Protein AF-A0A8C7YEJ6-F1 (afdb_monomer)

pLDDT: mean 84.33, std 18.91, range [39.47, 98.62]

Mean predicted aligned error: 14.93 Å

InterPro domains:
  IPR034743 RH1 domain [PF09744] (23-84)
  IPR034743 RH1 domain [PS51776] (6-94)
  IPR039911 JNK-interacting protein 3/4 [PTHR13886] (1-141)

Radius of gyration: 56.6 Å; Cα contacts (8 Å, |Δi|>4): 16; chains: 1; bounding box: 123×34×150 Å

Structure (mmCIF, N/CA/C/O backbone):
data_AF-A0A8C7YEJ6-F1
#
_entry.id   AF-A0A8C7YEJ6-F1
#
loop_
_atom_site.group_PDB
_atom_site.id
_atom_site.type_symbol
_atom_site.label_atom_id
_atom_site.label_alt_id
_atom_site.label_comp_id
_atom_site.label_asym_id
_atom_site.label_entity_id
_atom_site.label_seq_id
_atom_site.pdbx_PDB_ins_code
_atom_site.Cartn_x
_atom_site.Cartn_y
_atom_site.Cartn_z
_atom_site.occupancy
_atom_site.B_iso_or_equiv
_atom_site.auth_seq_id
_atom_site.auth_comp_id
_atom_site.auth_asym_id
_atom_site.auth_atom_id
_atom_site.pdbx_PDB_model_num
ATOM 1 N N . MET A 1 1 ? 12.365 26.413 -0.469 1.00 49.38 1 MET A N 1
ATOM 2 C CA . MET A 1 1 ? 11.194 26.316 0.425 1.00 49.38 1 MET A CA 1
ATOM 3 C C . MET A 1 1 ? 10.790 24.861 0.455 1.00 49.38 1 MET A C 1
ATOM 5 O O . MET A 1 1 ? 11.133 24.182 -0.501 1.00 49.38 1 MET A O 1
ATOM 9 N N . GLU A 1 2 ? 10.063 24.469 1.500 1.00 44.97 2 GLU A N 1
ATOM 10 C CA . GLU A 1 2 ? 9.320 23.20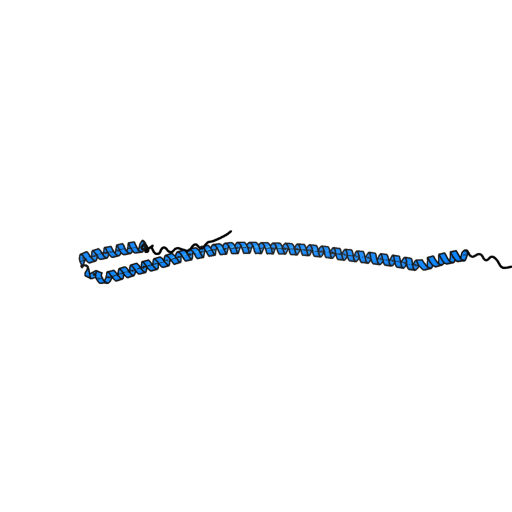5 1.636 1.00 44.97 2 GLU A CA 1
ATOM 11 C C . GLU A 1 2 ? 10.081 22.070 2.333 1.00 44.97 2 GLU A C 1
ATOM 13 O O . GLU A 1 2 ? 11.168 21.703 1.906 1.00 44.97 2 GLU A O 1
ATOM 18 N N . LEU A 1 3 ? 9.590 21.475 3.420 1.00 51.69 3 LEU A N 1
ATOM 19 C CA . LEU A 1 3 ? 8.423 21.740 4.271 1.00 51.69 3 LEU A CA 1
ATOM 20 C C . LEU A 1 3 ? 8.813 21.242 5.673 1.00 51.69 3 LEU A C 1
ATOM 22 O O . LEU A 1 3 ? 9.218 20.092 5.828 1.00 51.69 3 LEU A O 1
ATOM 26 N N . ASP A 1 4 ? 8.729 22.135 6.661 1.00 51.06 4 ASP A N 1
ATOM 27 C CA . ASP A 1 4 ? 8.504 21.754 8.055 1.00 51.06 4 ASP A CA 1
ATOM 28 C C . ASP A 1 4 ? 7.148 21.049 8.101 1.00 51.06 4 ASP A C 1
ATOM 30 O O . ASP A 1 4 ? 6.140 21.670 7.770 1.00 51.06 4 ASP A O 1
ATOM 34 N N . ASP A 1 5 ? 7.122 19.783 8.505 1.00 53.53 5 ASP A N 1
ATOM 35 C CA . ASP A 1 5 ? 5.888 19.135 8.955 1.00 53.53 5 ASP A CA 1
ATOM 36 C C . ASP A 1 5 ? 6.212 18.137 10.073 1.00 53.53 5 ASP A C 1
ATOM 38 O O . ASP A 1 5 ? 5.995 16.930 10.005 1.00 53.53 5 ASP A O 1
ATOM 42 N N . ALA A 1 6 ? 6.808 18.673 11.138 1.00 51.31 6 ALA A N 1
ATOM 43 C CA . ALA A 1 6 ? 6.787 18.044 12.448 1.00 51.31 6 ALA A CA 1
ATOM 44 C C . ALA A 1 6 ? 5.508 18.496 13.166 1.00 51.31 6 ALA A C 1
ATOM 46 O O . ALA A 1 6 ? 5.550 19.309 14.092 1.00 51.31 6 ALA A O 1
ATOM 47 N N . VAL A 1 7 ? 4.358 17.984 12.720 1.00 50.72 7 VAL A N 1
ATOM 48 C CA . VAL A 1 7 ? 3.129 18.024 13.519 1.00 50.72 7 VAL A CA 1
ATOM 49 C C . VAL A 1 7 ? 3.323 17.023 14.650 1.00 50.72 7 VAL A C 1
ATOM 51 O O . VAL A 1 7 ? 3.054 15.830 14.534 1.00 50.72 7 VAL A O 1
ATOM 54 N N . LEU A 1 8 ? 3.900 17.524 15.739 1.00 47.97 8 LEU A N 1
ATOM 55 C CA . LEU A 1 8 ? 3.943 16.838 17.015 1.00 47.97 8 LEU A CA 1
ATOM 56 C C . LEU A 1 8 ? 2.483 16.647 17.445 1.00 47.97 8 LEU A C 1
ATOM 58 O O . LEU A 1 8 ? 1.809 17.630 17.757 1.00 47.97 8 LEU A O 1
ATOM 62 N N . TYR A 1 9 ? 1.991 15.407 17.422 1.00 52.03 9 TYR A N 1
ATOM 63 C CA . TYR A 1 9 ? 0.752 15.050 18.101 1.00 52.03 9 TYR A CA 1
ATOM 64 C C . TYR A 1 9 ? 0.940 15.413 19.570 1.00 52.03 9 TYR A C 1
ATOM 66 O O . TYR A 1 9 ? 1.671 14.766 20.319 1.00 52.03 9 TYR A O 1
ATOM 74 N N . GLN A 1 10 ? 0.374 16.552 19.945 1.00 47.34 10 GLN A N 1
ATOM 75 C CA . GLN A 1 10 ? 0.276 16.963 21.323 1.00 47.34 10 GLN A CA 1
ATOM 76 C C . GLN A 1 10 ? -0.868 16.128 21.889 1.00 47.34 10 GLN A C 1
ATOM 78 O O . GLN A 1 10 ? -2.028 16.521 21.793 1.00 47.34 10 GLN A O 1
ATOM 83 N N . ASP A 1 11 ? -0.538 14.938 22.395 1.00 45.25 11 ASP A N 1
ATOM 84 C CA . ASP A 1 11 ? -1.434 14.205 23.280 1.00 45.25 11 ASP A CA 1
ATOM 85 C C . ASP A 1 11 ? -1.756 15.145 24.436 1.00 45.25 11 ASP A C 1
ATOM 87 O O . ASP A 1 11 ? -0.893 15.461 25.258 1.00 45.25 11 ASP A O 1
ATOM 91 N N . ASP A 1 12 ? -2.979 15.666 24.447 1.00 40.47 12 ASP A N 1
ATOM 92 C CA . ASP A 1 12 ? -3.525 16.374 25.588 1.00 40.47 12 ASP A CA 1
ATOM 93 C C . ASP A 1 12 ? -3.766 15.323 26.684 1.00 40.47 12 ASP A C 1
ATOM 95 O O . ASP A 1 12 ? -4.677 14.499 26.552 1.00 40.47 12 ASP A O 1
ATOM 99 N N . PRO A 1 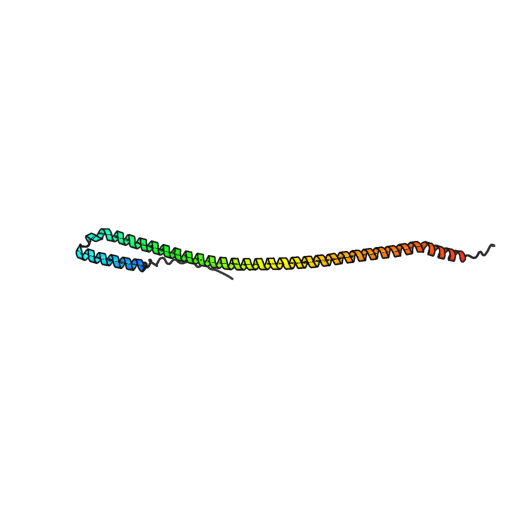13 ? -2.986 15.305 27.783 1.00 45.91 13 PRO A N 1
ATOM 100 C CA . PRO A 1 13 ? -3.151 14.317 28.847 1.00 45.91 13 PRO A CA 1
ATOM 101 C C . PRO A 1 13 ? -4.398 14.605 29.711 1.00 45.91 13 PRO A C 1
ATOM 103 O O . PRO A 1 13 ? -4.550 14.042 30.794 1.00 45.91 13 PRO A O 1
ATOM 106 N N . GLY A 1 14 ? -5.272 15.518 29.267 1.00 40.22 14 GLY A N 1
ATOM 107 C CA . GLY A 1 14 ? -6.470 15.978 29.963 1.00 40.22 14 GLY A CA 1
ATOM 108 C C . GLY A 1 14 ? -7.787 15.341 29.517 1.00 40.22 14 GLY A C 1
ATOM 109 O O . GLY A 1 14 ? -8.793 15.538 30.201 1.00 40.22 14 GLY A O 1
ATOM 110 N N . SER A 1 15 ? -7.821 14.554 28.434 1.00 42.38 15 SER A N 1
ATOM 111 C CA . SER A 1 15 ? -9.018 13.774 28.094 1.00 42.38 15 SER A CA 1
ATOM 112 C C . SER A 1 15 ? -9.053 12.518 28.960 1.00 42.38 15 SER A C 1
ATOM 114 O O . SER A 1 15 ? -8.705 11.422 28.530 1.00 42.38 15 SER A O 1
ATOM 116 N N . SER A 1 16 ? -9.435 12.687 30.228 1.00 46.41 16 SER A N 1
ATOM 117 C CA . SER A 1 16 ? -9.972 11.587 31.026 1.00 46.41 16 SER A CA 1
ATOM 118 C C . SER A 1 16 ? -11.107 10.988 30.207 1.00 46.41 16 SER A C 1
ATOM 120 O O . SER A 1 16 ? -12.175 11.596 30.129 1.00 46.41 16 SER A O 1
ATOM 122 N N . ALA A 1 17 ? -10.813 9.872 29.535 1.00 53.38 17 ALA A N 1
ATOM 123 C CA . ALA A 1 17 ? -11.651 9.226 28.541 1.00 53.38 17 ALA A CA 1
ATOM 124 C C . ALA A 1 17 ? -13.120 9.297 28.959 1.00 53.38 17 ALA A C 1
ATOM 126 O O . ALA A 1 17 ? -13.521 8.791 30.009 1.00 53.38 17 ALA A O 1
ATOM 127 N N . VAL A 1 18 ? -13.915 10.014 28.168 1.00 59.41 18 VAL A N 1
ATOM 128 C CA . VAL A 1 18 ? -15.363 10.017 28.334 1.00 59.41 18 VAL A CA 1
ATOM 129 C C . VAL A 1 18 ? -15.792 8.576 28.087 1.00 59.41 18 VAL A C 1
ATOM 131 O O . VAL A 1 18 ? -15.629 8.094 26.966 1.00 59.41 18 VAL A O 1
ATOM 134 N N . MET A 1 19 ? -16.262 7.886 29.134 1.00 72.31 19 MET A N 1
ATOM 135 C CA . MET A 1 19 ? -16.640 6.474 29.037 1.00 72.31 19 MET A CA 1
ATOM 136 C C . MET A 1 19 ? -17.534 6.261 27.820 1.00 72.31 19 MET A C 1
ATOM 138 O O . MET A 1 19 ? -18.445 7.061 27.571 1.00 72.31 19 MET A O 1
ATOM 142 N N . SER A 1 20 ? -17.293 5.181 27.079 1.00 84.88 20 SER A N 1
ATOM 143 C CA . SER A 1 20 ? -18.083 4.852 25.895 1.00 84.88 20 SER A CA 1
ATOM 144 C C . SER A 1 20 ? -19.575 4.912 26.227 1.00 84.88 20 SER A C 1
ATOM 146 O O . SER A 1 20 ? -20.008 4.388 27.254 1.00 84.88 20 SER A O 1
ATOM 148 N N . GLU A 1 21 ? -20.390 5.497 25.344 1.00 85.69 21 GLU A N 1
ATOM 149 C CA . GLU A 1 21 ? -21.848 5.594 25.528 1.00 85.69 21 GLU A CA 1
ATOM 150 C C . GLU A 1 21 ? -22.473 4.220 25.841 1.00 85.69 21 GLU A C 1
ATOM 152 O O . GLU A 1 21 ? -23.393 4.098 26.653 1.00 85.69 21 GLU A O 1
ATOM 157 N N . ARG A 1 22 ? -21.897 3.151 25.273 1.00 88.06 22 ARG A N 1
ATOM 158 C CA . ARG A 1 22 ? -22.293 1.764 25.545 1.00 88.06 22 ARG A CA 1
ATOM 159 C C . ARG A 1 22 ? -21.962 1.326 26.974 1.00 88.06 22 ARG A C 1
ATOM 161 O O . ARG A 1 22 ? -22.801 0.698 27.620 1.00 88.06 22 ARG A O 1
ATOM 168 N N . VAL A 1 23 ? -20.770 1.658 27.472 1.00 93.12 23 VAL A N 1
ATOM 169 C CA . VAL A 1 23 ? -20.328 1.337 28.842 1.00 93.12 23 VAL A CA 1
ATOM 170 C C . VAL A 1 23 ? -21.109 2.165 29.859 1.00 93.12 23 VAL A C 1
ATOM 172 O O . VAL A 1 23 ? -21.588 1.617 30.847 1.00 93.12 23 VAL A O 1
ATOM 175 N N . SER A 1 24 ? -21.341 3.446 29.575 1.00 92.38 24 SER A N 1
ATOM 176 C CA . SER A 1 24 ? -22.153 4.345 30.400 1.00 92.38 24 SER A CA 1
ATOM 177 C C . SER A 1 24 ? -23.610 3.873 30.526 1.00 92.38 24 SER A C 1
ATOM 179 O O . SER A 1 24 ? -24.173 3.845 31.626 1.00 92.38 24 SER A O 1
ATOM 181 N N . GLY A 1 25 ? -24.221 3.415 29.425 1.00 93.12 25 GLY A N 1
ATOM 182 C CA . GLY A 1 25 ? -25.574 2.848 29.440 1.00 93.12 25 GLY A CA 1
ATOM 183 C C . GLY A 1 25 ? -25.669 1.534 30.224 1.00 93.12 25 GLY A C 1
ATOM 184 O O . GLY A 1 25 ? -26.640 1.307 30.958 1.00 93.12 25 GLY A O 1
ATOM 185 N N . LEU A 1 26 ? -24.643 0.682 30.121 1.00 94.56 26 LEU A N 1
ATOM 186 C CA . LEU A 1 26 ? -24.554 -0.556 30.895 1.00 94.56 26 LEU A CA 1
ATOM 187 C C . LEU A 1 26 ? -24.363 -0.268 32.388 1.00 94.56 26 LEU A C 1
ATOM 189 O O . LEU A 1 26 ? -25.097 -0.818 33.207 1.00 94.56 26 LEU A O 1
ATOM 193 N N . ALA A 1 27 ? -23.445 0.636 32.732 1.00 95.19 27 ALA A N 1
ATOM 194 C CA . ALA A 1 27 ? -23.206 1.085 34.098 1.00 95.19 27 ALA A CA 1
ATOM 195 C C . ALA A 1 27 ? -24.500 1.614 34.727 1.00 95.19 27 ALA A C 1
ATOM 197 O O . ALA A 1 27 ? -24.914 1.137 35.780 1.00 95.19 27 ALA A O 1
ATOM 198 N N . SER A 1 28 ? -25.201 2.513 34.030 1.00 94.81 28 SER A N 1
ATOM 199 C CA . SER A 1 28 ? -26.481 3.078 34.477 1.00 94.81 28 SER A CA 1
ATOM 200 C C . SER A 1 28 ? -27.536 2.000 34.753 1.00 94.81 28 SER A C 1
ATOM 202 O O . SER A 1 28 ? -28.274 2.076 35.734 1.00 94.81 28 SER A O 1
ATOM 204 N N . SER A 1 29 ? -27.596 0.963 33.913 1.00 96.31 29 SER A N 1
ATOM 205 C CA . SER A 1 29 ? -28.519 -0.161 34.102 1.00 96.31 29 SER A CA 1
ATOM 206 C C . SER A 1 29 ? -28.146 -1.012 35.318 1.00 96.31 29 SER A C 1
ATOM 208 O O . SER A 1 29 ? -29.027 -1.383 36.090 1.00 96.31 29 SER A O 1
ATOM 210 N N . ILE A 1 30 ? -26.853 -1.291 35.514 1.00 95.00 30 ILE A N 1
ATOM 211 C CA . ILE A 1 30 ? -26.357 -2.089 36.643 1.00 95.00 30 ILE A CA 1
ATOM 212 C C . ILE A 1 30 ? -26.548 -1.342 37.968 1.00 95.00 30 ILE A C 1
ATOM 214 O O . ILE A 1 30 ? -27.083 -1.919 38.914 1.00 95.00 30 ILE A O 1
ATOM 218 N N . TYR A 1 31 ? -26.199 -0.053 38.029 1.00 95.31 31 TYR A N 1
ATOM 219 C CA . TYR A 1 31 ? -26.395 0.765 39.229 1.00 95.31 31 TYR A CA 1
ATOM 220 C C . TYR A 1 31 ? -27.871 0.863 39.626 1.00 95.31 31 TYR A C 1
ATOM 222 O O . TYR A 1 31 ? -28.188 0.731 40.806 1.00 95.31 31 TYR A O 1
ATOM 230 N N . ARG A 1 32 ? -28.795 0.968 38.660 1.00 96.81 32 ARG A N 1
ATOM 231 C CA . ARG A 1 32 ? -30.239 0.963 38.950 1.00 96.81 32 ARG A CA 1
ATOM 232 C C . ARG A 1 32 ? -30.727 -0.360 39.549 1.00 96.81 32 ARG A C 1
ATOM 234 O O . ARG A 1 32 ? -31.645 -0.368 40.365 1.00 96.81 32 ARG A O 1
ATOM 241 N N . GLU A 1 33 ? -30.166 -1.495 39.134 1.00 95.88 33 GLU A N 1
ATOM 242 C CA . GLU A 1 33 ? -30.499 -2.783 39.757 1.00 95.88 33 GLU A CA 1
ATOM 243 C C . GLU A 1 33 ? -29.864 -2.921 41.150 1.00 95.88 33 GLU A C 1
ATOM 245 O O . GLU A 1 33 ? -30.495 -3.487 42.044 1.00 95.88 33 GLU A O 1
ATOM 250 N N . PHE A 1 34 ? -28.673 -2.354 41.375 1.00 95.56 34 PHE A N 1
ATOM 251 C CA . PHE A 1 34 ? -28.088 -2.272 42.716 1.00 95.56 34 PHE A CA 1
ATOM 252 C C . PHE A 1 34 ? -28.935 -1.438 43.672 1.00 95.56 34 PHE A C 1
ATOM 254 O O . PHE A 1 34 ? -29.189 -1.902 44.779 1.00 95.56 34 PHE A O 1
ATOM 261 N N . GLU A 1 35 ? -29.459 -0.289 43.248 1.00 94.62 35 GLU A N 1
ATOM 262 C CA . GLU A 1 35 ? -30.385 0.511 44.066 1.00 94.62 35 GLU A CA 1
ATOM 263 C C . GLU A 1 35 ? -31.591 -0.320 44.535 1.00 94.62 35 GLU A C 1
ATOM 265 O O . GLU A 1 35 ? -31.900 -0.354 45.725 1.00 94.62 35 GLU A O 1
ATOM 270 N N . ARG A 1 36 ? -32.214 -1.097 43.638 1.00 95.00 36 ARG A N 1
ATOM 271 C CA . ARG A 1 36 ? -33.343 -1.983 43.992 1.00 95.00 36 ARG A CA 1
ATOM 272 C C . ARG A 1 36 ? -32.966 -3.117 44.944 1.00 95.00 36 ARG A C 1
ATOM 274 O O . ARG A 1 36 ? -33.825 -3.602 45.684 1.00 95.00 36 ARG A O 1
ATOM 281 N N . LEU A 1 37 ? -31.731 -3.612 44.868 1.00 94.19 37 LEU A N 1
ATOM 282 C CA . LEU A 1 37 ? -31.228 -4.642 45.778 1.00 94.19 37 LEU A CA 1
ATOM 283 C C . LEU A 1 37 ? -30.992 -4.062 47.171 1.00 94.19 37 LEU A C 1
ATOM 285 O O . LEU A 1 37 ? -31.433 -4.672 48.143 1.00 94.19 37 LEU A O 1
ATOM 289 N N . ILE A 1 38 ? -30.393 -2.872 47.253 1.00 94.31 38 ILE A N 1
ATOM 290 C CA . ILE A 1 38 ? -30.166 -2.148 48.510 1.00 94.31 38 ILE A CA 1
ATOM 291 C C . ILE A 1 38 ? -31.504 -1.840 49.194 1.00 94.31 38 ILE A C 1
ATOM 293 O O . ILE A 1 38 ? -31.658 -2.099 50.384 1.00 94.31 38 ILE A O 1
ATOM 297 N N . GLU A 1 39 ? -32.513 -1.391 48.438 1.00 94.88 39 GLU A N 1
ATOM 298 C CA . GLU A 1 39 ? -33.860 -1.125 48.969 1.00 94.88 39 GLU A CA 1
ATOM 299 C C . GLU A 1 39 ? -34.509 -2.346 49.648 1.00 94.88 39 GLU A C 1
ATOM 301 O O . GLU A 1 39 ? -35.315 -2.185 50.565 1.00 94.88 39 GLU A O 1
ATOM 306 N N . LYS A 1 40 ? -34.195 -3.569 49.200 1.00 94.44 40 LYS A N 1
ATOM 307 C CA . LYS A 1 40 ? -34.803 -4.808 49.718 1.00 94.44 40 LYS A CA 1
ATOM 308 C C . LYS A 1 40 ? -33.948 -5.545 50.745 1.00 94.44 40 LYS A C 1
ATOM 310 O O . LYS A 1 40 ? -34.513 -6.238 51.590 1.00 94.44 40 LYS A O 1
ATOM 315 N N . TYR A 1 41 ? -32.626 -5.463 50.626 1.00 93.56 41 TYR A N 1
ATOM 316 C CA . TYR A 1 41 ? -31.682 -6.340 51.325 1.00 93.56 41 TYR A CA 1
ATOM 317 C C . TYR A 1 41 ? -30.541 -5.594 52.038 1.00 93.56 41 TYR A C 1
ATOM 319 O O . TYR A 1 41 ? -29.665 -6.263 52.579 1.00 93.56 41 TYR A O 1
ATOM 327 N N . ASP A 1 42 ? -30.589 -4.256 52.093 1.00 93.62 42 ASP A N 1
ATOM 328 C CA . ASP A 1 42 ? -29.558 -3.370 52.666 1.00 93.62 42 ASP A CA 1
ATOM 329 C C . ASP A 1 42 ? -28.270 -3.274 51.814 1.00 93.62 42 ASP A C 1
ATOM 331 O O . ASP A 1 42 ? -28.108 -3.952 50.801 1.00 93.62 42 ASP A O 1
ATOM 335 N N . GLU A 1 43 ? -27.347 -2.385 52.177 1.00 91.50 43 GLU A N 1
ATOM 336 C CA . GLU A 1 43 ? -26.123 -2.085 51.419 1.00 91.50 43 GLU A CA 1
ATOM 337 C C . GLU A 1 43 ? -25.084 -3.217 51.478 1.00 91.50 43 GLU A C 1
ATOM 339 O O . GLU A 1 43 ? -24.306 -3.421 50.540 1.00 91.50 43 GLU A O 1
ATOM 344 N N . ASP A 1 44 ? -25.085 -4.007 52.552 1.00 93.44 44 ASP A N 1
ATOM 345 C CA . ASP A 1 44 ? -24.062 -5.031 52.779 1.00 93.44 44 ASP A CA 1
ATOM 346 C C . ASP A 1 44 ? -24.046 -6.125 51.692 1.00 93.44 44 ASP A C 1
ATOM 348 O O . ASP A 1 44 ? -22.996 -6.721 51.451 1.00 93.44 44 ASP A O 1
ATOM 352 N N . VAL A 1 45 ? -25.152 -6.351 50.966 1.00 91.44 45 VAL A N 1
ATOM 353 C CA . VAL A 1 45 ? -25.199 -7.349 49.878 1.00 91.44 45 VAL A CA 1
ATOM 354 C C . VAL A 1 45 ? -24.422 -6.947 48.620 1.00 91.44 45 VAL A C 1
ATOM 356 O O . VAL A 1 45 ? -24.031 -7.821 47.848 1.00 91.44 45 VAL A O 1
ATOM 359 N N . VAL A 1 46 ? -24.188 -5.650 48.390 1.00 92.81 46 VAL A N 1
ATOM 360 C CA . VAL A 1 46 ? -23.480 -5.152 47.192 1.00 92.81 46 VAL A CA 1
ATOM 361 C C . VAL A 1 46 ? -22.064 -4.668 47.489 1.00 92.81 46 VAL A C 1
ATOM 363 O O . VAL A 1 46 ? -21.293 -4.444 46.559 1.00 92.81 46 VAL A O 1
ATOM 366 N N . LYS A 1 47 ? -21.690 -4.554 48.764 1.00 92.38 47 LYS A N 1
ATOM 367 C CA . LYS A 1 47 ? -20.436 -3.942 49.230 1.00 92.38 47 LYS A CA 1
ATOM 368 C C . LYS A 1 47 ? -19.173 -4.549 48.611 1.00 92.38 47 LYS A C 1
ATOM 370 O O . LYS A 1 47 ? -18.275 -3.821 48.202 1.00 92.38 47 LYS A O 1
ATOM 375 N N . GLU A 1 48 ? -19.119 -5.876 48.504 1.00 94.06 48 GLU A N 1
ATOM 376 C CA . GLU A 1 48 ? -17.992 -6.595 47.885 1.00 94.06 48 GLU A CA 1
ATOM 377 C C . GLU A 1 48 ? -18.146 -6.752 46.364 1.00 94.06 48 GLU A C 1
ATOM 379 O O . GLU A 1 48 ? -17.159 -6.905 45.646 1.00 94.06 48 GLU A O 1
ATOM 384 N N . LEU A 1 49 ? -19.377 -6.686 45.850 1.00 93.50 49 LEU A N 1
ATOM 385 C CA . LEU A 1 49 ? -19.673 -6.861 44.428 1.00 93.50 49 LEU A CA 1
ATOM 386 C C . LEU A 1 49 ? -19.442 -5.577 43.620 1.00 93.50 49 LEU A C 1
ATOM 388 O O . LEU A 1 49 ? -18.996 -5.633 42.475 1.00 93.50 49 LEU A O 1
ATOM 392 N N . MET A 1 50 ? -19.723 -4.419 44.213 1.00 94.31 50 MET A N 1
ATOM 393 C CA . MET A 1 50 ? -19.571 -3.111 43.585 1.00 94.31 50 MET A CA 1
ATOM 394 C C . MET A 1 50 ? -18.151 -2.852 43.053 1.00 94.31 50 MET A C 1
ATOM 396 O O . MET A 1 50 ? -18.046 -2.513 41.874 1.00 94.31 50 MET A O 1
ATOM 400 N N . PRO A 1 51 ? -17.057 -3.065 43.817 1.00 95.19 51 PRO A N 1
ATOM 401 C CA . PRO A 1 51 ? -15.707 -2.869 43.284 1.00 95.19 51 PRO A CA 1
ATOM 402 C C . PRO A 1 51 ? -15.370 -3.832 42.137 1.00 95.19 51 PRO A C 1
ATOM 404 O O . PRO A 1 51 ? -14.652 -3.446 41.219 1.00 95.19 51 PRO A O 1
ATOM 407 N N . LEU A 1 52 ? -15.915 -5.055 42.134 1.00 96.69 52 LEU A N 1
ATOM 408 C CA . LEU A 1 52 ? -15.722 -5.999 41.027 1.00 96.69 52 LEU A CA 1
ATOM 409 C C . LEU A 1 52 ? -16.418 -5.517 39.751 1.00 96.69 52 LEU A C 1
ATOM 411 O O . LEU A 1 52 ? -15.838 -5.582 38.671 1.00 96.69 52 LEU A O 1
ATOM 415 N N . VAL A 1 53 ? -17.649 -5.014 39.866 1.00 95.69 53 VAL A N 1
ATOM 416 C CA . VAL A 1 53 ? -18.393 -4.470 38.722 1.00 95.69 53 VAL A CA 1
ATOM 417 C C . VAL A 1 53 ? -17.730 -3.213 38.173 1.00 95.69 53 VAL A C 1
ATOM 419 O O . VAL A 1 53 ? -17.587 -3.103 36.958 1.00 95.69 53 VAL A O 1
ATOM 422 N N . VAL A 1 54 ? -17.292 -2.300 39.043 1.00 94.81 54 VAL A N 1
ATOM 423 C CA . VAL A 1 54 ? -16.537 -1.107 38.633 1.00 94.81 54 VAL A CA 1
ATOM 424 C C . VAL A 1 54 ? -15.278 -1.519 37.876 1.00 94.81 54 VAL A C 1
ATOM 426 O O . VAL A 1 54 ? -15.096 -1.085 36.743 1.00 94.81 54 VAL A O 1
ATOM 429 N N . ALA A 1 55 ? -14.487 -2.448 38.421 1.00 95.81 55 ALA A N 1
ATOM 430 C CA . ALA A 1 55 ? -13.286 -2.942 37.754 1.00 95.81 55 ALA A CA 1
ATOM 431 C C . ALA A 1 55 ? -13.587 -3.581 36.385 1.00 95.81 55 ALA A C 1
ATOM 433 O O . ALA A 1 55 ? -12.822 -3.419 35.438 1.00 95.81 55 ALA A O 1
ATOM 434 N N . VAL A 1 56 ? -14.698 -4.310 36.237 1.00 96.38 56 VAL A N 1
ATOM 435 C CA . VAL A 1 56 ? -15.103 -4.876 34.938 1.00 96.38 56 VAL A CA 1
ATOM 436 C C . VAL A 1 56 ? -15.498 -3.781 33.944 1.00 96.38 56 VAL A C 1
ATOM 438 O O . VAL A 1 56 ? -15.113 -3.868 32.779 1.00 96.38 56 VAL A O 1
ATOM 441 N N . LEU A 1 57 ? -16.237 -2.757 34.380 1.00 95.62 57 LEU A N 1
ATOM 442 C CA . LEU A 1 57 ? -16.638 -1.635 33.524 1.00 95.62 57 LEU A CA 1
ATOM 443 C C . LEU A 1 57 ? -15.432 -0.797 33.082 1.00 95.62 57 LEU A C 1
ATOM 445 O O . LEU A 1 57 ? -15.347 -0.454 31.908 1.00 95.62 57 LEU A O 1
ATOM 449 N N . GLU A 1 58 ? -14.482 -0.533 33.979 1.00 93.12 58 GLU A N 1
ATOM 450 C CA . GLU A 1 58 ? -13.229 0.167 33.665 1.00 93.12 58 GLU A CA 1
ATOM 451 C C . GLU A 1 58 ? -12.369 -0.624 32.671 1.00 93.12 58 GLU A C 1
ATOM 453 O O . GLU A 1 58 ? -11.886 -0.072 31.684 1.00 93.12 58 GLU A O 1
ATOM 458 N N . ASN A 1 59 ? -12.222 -1.938 32.877 1.00 94.38 59 ASN A N 1
ATOM 459 C CA . ASN A 1 59 ? -11.497 -2.796 31.938 1.00 94.38 59 ASN A CA 1
ATOM 460 C C . ASN A 1 59 ? -12.174 -2.840 30.562 1.00 94.38 59 ASN A C 1
ATOM 462 O O . ASN A 1 59 ? -11.492 -2.838 29.539 1.00 94.38 59 ASN A O 1
ATOM 466 N N . LEU A 1 60 ? -13.509 -2.878 30.521 1.00 94.19 60 LEU A N 1
ATOM 467 C CA . LEU A 1 60 ? -14.256 -2.849 29.267 1.00 94.19 60 LEU A CA 1
ATOM 468 C C . LEU A 1 60 ? -14.052 -1.523 28.528 1.00 94.19 60 LEU A C 1
ATOM 470 O O . LEU A 1 60 ? -13.821 -1.536 27.322 1.00 94.19 60 LEU A O 1
ATOM 474 N N . ASP A 1 61 ? -14.116 -0.401 29.242 1.00 93.56 61 ASP A N 1
ATOM 475 C CA . ASP A 1 61 ? -13.892 0.925 28.667 1.00 93.56 61 ASP A CA 1
ATOM 476 C C . ASP A 1 61 ? -12.464 1.063 28.120 1.00 93.56 61 ASP A C 1
ATOM 478 O O . ASP A 1 61 ? -12.271 1.499 26.987 1.00 93.56 61 ASP A O 1
ATOM 482 N N . SER A 1 62 ? -11.472 0.563 28.864 1.00 92.44 62 SER A N 1
ATOM 483 C CA . SER A 1 62 ? -10.073 0.521 28.427 1.00 92.44 62 SER A CA 1
ATOM 484 C C . SER A 1 62 ? -9.883 -0.302 27.148 1.00 92.44 62 SER A C 1
ATOM 486 O O . SER A 1 62 ? -9.255 0.165 26.199 1.00 92.44 62 SER A O 1
ATOM 488 N N . VAL A 1 63 ? -10.459 -1.507 27.085 1.00 93.94 63 VAL A N 1
ATOM 489 C CA . VAL A 1 63 ? -10.371 -2.362 25.890 1.00 93.94 63 VAL A CA 1
ATOM 490 C C . VAL A 1 63 ? -11.072 -1.717 24.694 1.00 93.94 63 VAL A C 1
ATOM 492 O O . VAL A 1 63 ? -10.573 -1.817 23.575 1.00 93.94 63 VAL A O 1
ATOM 495 N N . LEU A 1 64 ? -12.207 -1.045 24.903 1.00 91.88 64 LEU A N 1
ATOM 496 C CA . LEU A 1 64 ? -12.905 -0.334 23.831 1.00 91.88 64 LEU A CA 1
ATOM 497 C C . LEU A 1 64 ? -12.100 0.857 23.308 1.00 91.88 64 LEU A C 1
ATOM 499 O O . LEU A 1 64 ? -12.064 1.047 22.095 1.00 91.88 64 LEU A O 1
ATOM 503 N N . ALA A 1 65 ? -11.437 1.612 24.185 1.00 90.44 65 ALA A N 1
ATOM 504 C CA . ALA A 1 65 ? -10.573 2.720 23.785 1.00 90.44 65 ALA A CA 1
ATOM 505 C C . ALA A 1 65 ? -9.410 2.237 22.903 1.00 90.44 65 ALA A C 1
ATOM 507 O O . ALA A 1 65 ? -9.230 2.743 21.798 1.00 90.44 65 ALA A O 1
ATOM 508 N N . VAL A 1 66 ? -8.697 1.190 23.336 1.00 92.81 66 VAL A N 1
ATOM 509 C CA . VAL A 1 66 ? -7.604 0.580 22.553 1.00 92.81 66 VAL A CA 1
ATOM 510 C C . VAL A 1 66 ? -8.116 0.023 21.223 1.00 92.81 66 VAL A C 1
ATOM 512 O O . VAL A 1 66 ? -7.472 0.157 20.188 1.00 92.81 66 VAL A O 1
ATOM 515 N N . ASN A 1 67 ? -9.294 -0.600 21.219 1.00 92.94 67 ASN A N 1
ATOM 516 C CA . ASN A 1 67 ? -9.868 -1.125 19.986 1.00 92.94 67 ASN A CA 1
ATOM 517 C C . ASN A 1 67 ? -10.241 -0.010 18.995 1.00 92.94 67 ASN A C 1
ATOM 519 O O . ASN A 1 67 ? -10.069 -0.194 17.794 1.00 92.94 67 ASN A O 1
ATOM 523 N N . GLN A 1 68 ? -10.720 1.137 19.485 1.00 93.06 68 GLN A N 1
ATOM 524 C CA . GLN A 1 68 ? -11.007 2.301 18.646 1.00 93.06 68 GLN A CA 1
ATOM 525 C C . GLN A 1 68 ? -9.728 2.895 18.049 1.00 93.06 68 GLN A C 1
ATOM 527 O O . GLN A 1 68 ? -9.719 3.257 16.877 1.00 93.06 68 GLN A O 1
ATOM 532 N N . GLU A 1 69 ? -8.654 2.970 18.835 1.00 94.06 69 GLU A N 1
ATOM 533 C CA . GLU A 1 69 ? -7.338 3.412 18.367 1.00 94.06 69 GLU A CA 1
ATOM 534 C C . GLU A 1 69 ? -6.810 2.499 17.253 1.00 94.06 69 GLU A C 1
ATOM 536 O O . GLU A 1 69 ? -6.453 2.978 16.177 1.00 94.06 69 GLU A O 1
ATOM 541 N N . HIS A 1 70 ? -6.862 1.179 17.457 1.00 96.06 70 HIS A N 1
ATOM 542 C CA . HIS A 1 70 ? -6.482 0.218 16.423 1.00 96.06 70 HIS A CA 1
ATOM 543 C C . HIS A 1 70 ? -7.351 0.326 15.168 1.00 96.06 70 HIS A C 1
ATOM 545 O O . HIS A 1 70 ? -6.839 0.152 14.068 1.00 96.06 70 HIS A O 1
ATOM 551 N N . GLU A 1 71 ? -8.657 0.583 15.297 1.00 96.19 71 GLU A N 1
ATOM 552 C CA . GLU A 1 71 ? -9.546 0.758 14.142 1.00 9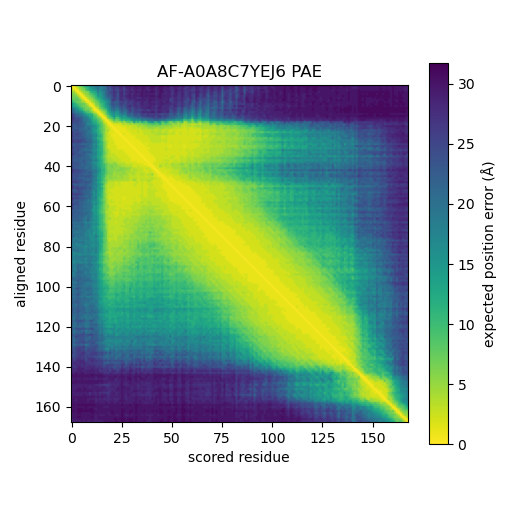6.19 71 GLU A CA 1
ATOM 553 C C . GLU A 1 71 ? -9.133 1.974 13.303 1.00 96.19 71 GLU A C 1
ATOM 555 O O . GLU A 1 71 ? -9.034 1.860 12.081 1.00 96.19 71 GLU A O 1
ATOM 560 N N . VAL A 1 72 ? -8.793 3.089 13.958 1.00 97.44 72 VAL A N 1
ATOM 561 C CA . VAL A 1 72 ? -8.271 4.295 13.297 1.00 97.44 72 VAL A CA 1
ATOM 562 C C . VAL A 1 72 ? -6.934 4.015 12.608 1.00 97.44 72 VAL A C 1
ATOM 564 O O . VAL A 1 72 ? -6.756 4.378 11.446 1.00 97.44 72 VAL A O 1
ATOM 567 N N . GLU A 1 73 ? -6.001 3.328 13.272 1.00 97.44 73 GLU A N 1
ATOM 568 C CA . GLU A 1 73 ? -4.720 2.938 12.663 1.00 97.44 73 GLU A CA 1
ATOM 569 C C . GLU A 1 73 ? -4.929 2.059 11.418 1.00 97.44 73 GLU A C 1
ATOM 571 O O . GLU A 1 73 ? -4.286 2.250 10.384 1.00 97.44 73 GLU A O 1
ATOM 576 N N . LEU A 1 74 ? -5.875 1.120 11.483 1.00 97.69 74 LEU A N 1
ATOM 577 C CA . LEU A 1 74 ? -6.212 0.231 10.373 1.00 97.69 74 LEU A CA 1
ATOM 578 C C . LEU A 1 74 ? -6.797 1.004 9.184 1.00 97.69 74 LEU A C 1
ATOM 580 O O . LEU A 1 74 ? -6.505 0.669 8.034 1.00 97.69 74 LEU A O 1
ATOM 584 N N . GLU A 1 75 ? -7.624 2.019 9.437 1.00 97.75 75 GLU A N 1
ATOM 585 C CA . GLU A 1 75 ? -8.145 2.907 8.392 1.00 97.75 75 GLU A CA 1
ATOM 586 C C . GLU A 1 75 ? -7.032 3.734 7.741 1.00 97.75 75 GLU A C 1
ATOM 588 O O . GLU A 1 75 ? -6.946 3.754 6.512 1.00 97.75 75 GLU A O 1
ATOM 593 N N . LEU A 1 76 ? -6.121 4.309 8.530 1.00 98.19 76 LEU A N 1
ATOM 594 C CA . LEU A 1 76 ? -4.967 5.054 8.010 1.00 98.19 76 LEU A CA 1
ATOM 595 C C . LEU A 1 76 ? -4.063 4.178 7.133 1.00 98.19 76 LEU A C 1
ATOM 597 O O . LEU A 1 76 ? -3.660 4.583 6.043 1.00 98.19 76 LEU A O 1
ATOM 601 N N . LEU A 1 77 ? -3.777 2.948 7.569 1.00 98.12 77 LEU A N 1
ATOM 602 C CA . LEU A 1 77 ? -2.965 2.006 6.793 1.00 98.12 77 LEU A CA 1
ATOM 603 C C . LEU A 1 77 ? -3.649 1.574 5.492 1.00 98.12 77 LEU A C 1
ATOM 605 O O . LEU A 1 77 ? -2.971 1.345 4.489 1.00 98.12 77 LEU A O 1
ATOM 609 N N . LYS A 1 78 ? -4.980 1.444 5.485 1.00 98.38 78 LYS A N 1
ATOM 610 C CA . LYS A 1 78 ? -5.732 1.168 4.252 1.00 98.38 78 LYS A CA 1
ATOM 611 C C . LYS A 1 78 ? -5.639 2.336 3.279 1.00 98.38 78 LYS A C 1
ATOM 613 O O . LYS A 1 78 ? -5.390 2.095 2.101 1.00 98.38 78 LYS A O 1
ATOM 618 N N . GLU A 1 79 ? -5.797 3.565 3.762 1.00 98.56 79 GLU A N 1
ATOM 619 C CA . GLU A 1 79 ? -5.691 4.762 2.926 1.00 98.56 79 GLU A CA 1
ATOM 620 C C . GLU A 1 79 ? -4.290 4.892 2.306 1.00 98.56 79 GLU A C 1
ATOM 622 O O . GLU A 1 79 ? -4.169 5.076 1.093 1.00 98.56 79 GLU A O 1
ATOM 627 N N . ASP A 1 80 ? -3.227 4.700 3.094 1.00 98.38 80 ASP A N 1
ATOM 628 C CA . ASP A 1 80 ? -1.849 4.691 2.580 1.00 98.38 80 ASP A CA 1
ATOM 629 C C . ASP A 1 80 ? -1.642 3.588 1.527 1.00 98.38 80 ASP A C 1
ATOM 631 O O . ASP A 1 80 ? -1.062 3.813 0.460 1.00 98.38 80 ASP A O 1
ATOM 635 N N . ASN A 1 81 ? -2.198 2.394 1.759 1.00 98.44 81 ASN A N 1
ATOM 636 C CA . ASN A 1 81 ? -2.118 1.302 0.793 1.00 98.44 81 ASN A CA 1
ATOM 637 C C . ASN A 1 81 ? -2.806 1.643 -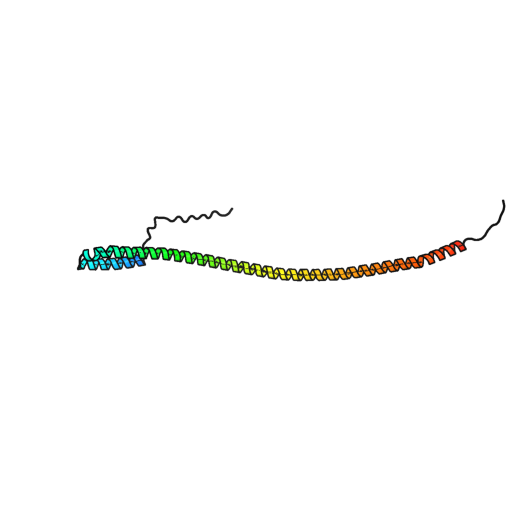0.538 1.00 98.44 81 ASN A C 1
ATOM 639 O O . ASN A 1 81 ? -2.243 1.386 -1.604 1.00 98.44 81 ASN A O 1
ATOM 643 N N . GLU A 1 82 ? -3.992 2.251 -0.498 1.00 98.50 82 GLU A N 1
ATOM 644 C CA . GLU A 1 82 ? -4.716 2.686 -1.698 1.00 98.50 82 GLU A CA 1
ATOM 645 C C . GLU A 1 82 ?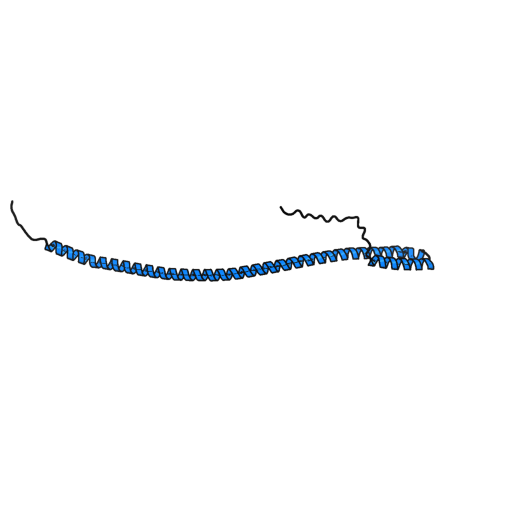 -3.929 3.738 -2.492 1.00 98.50 82 GLU A C 1
ATOM 647 O O . GLU A 1 82 ? -3.850 3.673 -3.730 1.00 98.50 82 GLU A O 1
ATOM 652 N N . GLN A 1 83 ? -3.279 4.673 -1.796 1.00 98.56 83 GLN A N 1
ATOM 653 C CA . GLN A 1 83 ? -2.395 5.653 -2.424 1.00 98.56 83 GLN A CA 1
ATOM 654 C C . GLN A 1 83 ? -1.188 4.977 -3.086 1.00 98.56 83 GLN A C 1
ATOM 656 O O . GLN A 1 83 ? -0.889 5.260 -4.253 1.00 98.56 83 GLN A O 1
ATOM 661 N N . LEU A 1 84 ? -0.527 4.044 -2.395 1.00 98.50 84 LEU A N 1
ATOM 662 C CA . LEU A 1 84 ? 0.608 3.287 -2.932 1.00 98.50 84 LEU A CA 1
ATOM 663 C C . LEU A 1 84 ? 0.225 2.464 -4.166 1.00 98.50 84 LEU A C 1
ATOM 665 O O . LEU A 1 84 ? 0.966 2.458 -5.153 1.00 98.50 84 LEU A O 1
ATOM 669 N N . VAL A 1 85 ? -0.937 1.808 -4.154 1.00 98.56 85 VAL A N 1
ATOM 670 C CA . VAL A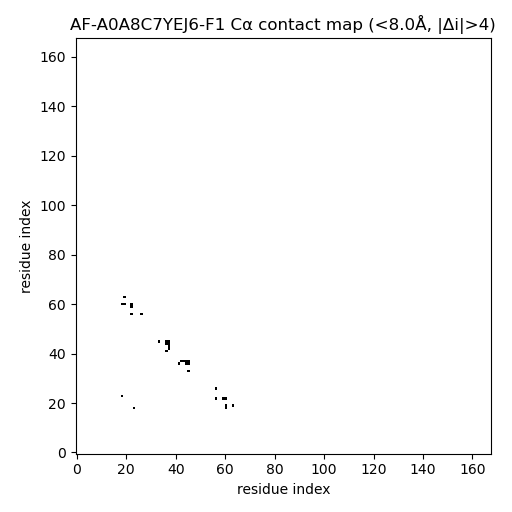 1 85 ? -1.452 1.057 -5.310 1.00 98.56 85 VAL A CA 1
ATOM 671 C C . VAL A 1 85 ? -1.663 1.988 -6.502 1.00 98.56 85 VAL A C 1
ATOM 673 O O . VAL A 1 85 ? -1.183 1.699 -7.600 1.00 98.56 85 VAL A O 1
ATOM 676 N N . THR A 1 86 ? -2.294 3.142 -6.286 1.00 98.50 86 THR A N 1
ATOM 677 C CA . THR A 1 86 ? -2.531 4.135 -7.345 1.00 98.50 86 THR A CA 1
ATOM 678 C C . THR A 1 86 ? -1.218 4.629 -7.963 1.00 98.50 86 THR A C 1
ATOM 680 O O . THR A 1 86 ? -1.084 4.728 -9.188 1.00 98.50 86 THR A O 1
ATOM 683 N N . GLN A 1 87 ? -0.213 4.915 -7.131 1.00 98.50 87 GLN A N 1
ATOM 684 C CA . GLN A 1 87 ? 1.113 5.328 -7.598 1.00 98.50 87 GLN A CA 1
ATOM 685 C C . GLN A 1 87 ? 1.816 4.215 -8.379 1.00 98.50 87 GLN A C 1
ATOM 687 O O . GLN A 1 87 ? 2.366 4.466 -9.456 1.00 98.50 87 GLN A O 1
ATOM 692 N N . TYR A 1 88 ? 1.763 2.981 -7.875 1.00 98.50 88 TYR A N 1
ATOM 693 C CA . TYR A 1 88 ? 2.336 1.817 -8.542 1.00 98.50 88 TYR A CA 1
ATOM 694 C C . TYR A 1 88 ? 1.732 1.604 -9.933 1.00 98.50 88 TYR A C 1
ATOM 696 O O . TYR A 1 88 ? 2.464 1.385 -10.901 1.00 98.50 88 TYR A O 1
ATOM 704 N N . GLU A 1 89 ? 0.409 1.697 -10.066 1.00 98.62 89 GLU A N 1
ATOM 705 C CA . GLU A 1 89 ? -0.268 1.532 -11.353 1.00 98.62 89 GLU A CA 1
ATOM 706 C C . GLU A 1 89 ? 0.123 2.618 -12.356 1.00 98.62 89 GLU A C 1
ATOM 708 O O . GLU A 1 89 ? 0.396 2.316 -13.523 1.00 98.62 89 GLU A O 1
ATOM 713 N N . ARG A 1 90 ? 0.231 3.870 -11.897 1.00 98.50 90 ARG A N 1
ATOM 714 C CA . ARG A 1 90 ? 0.712 4.985 -12.720 1.00 98.50 90 ARG A CA 1
ATOM 715 C C . ARG A 1 90 ? 2.131 4.736 -13.228 1.00 98.50 90 ARG A C 1
ATOM 717 O O . ARG A 1 90 ? 2.380 4.876 -14.425 1.00 98.50 90 ARG A O 1
ATOM 724 N N . GLU A 1 91 ? 3.049 4.352 -12.347 1.00 98.31 91 GLU A N 1
ATOM 725 C CA . GLU A 1 91 ? 4.447 4.106 -12.714 1.00 98.31 91 GLU A CA 1
ATOM 726 C C . GLU A 1 91 ? 4.578 2.905 -13.655 1.00 98.31 91 GLU A C 1
ATOM 728 O O . GLU A 1 91 ? 5.293 2.949 -14.658 1.00 98.31 91 GLU A O 1
ATOM 733 N N . LYS A 1 92 ? 3.814 1.840 -13.395 1.00 98.50 92 LYS A N 1
ATOM 734 C CA . LYS A 1 92 ? 3.730 0.672 -14.276 1.00 98.50 92 LYS A CA 1
ATOM 735 C C . LYS A 1 92 ? 3.261 1.058 -15.680 1.00 98.50 92 LYS A C 1
ATOM 737 O O . LYS A 1 92 ? 3.822 0.566 -16.661 1.00 98.50 92 LYS A O 1
ATOM 742 N N . ALA A 1 93 ? 2.268 1.941 -15.792 1.00 98.38 93 ALA A N 1
ATOM 743 C CA . ALA A 1 93 ? 1.793 2.442 -17.080 1.00 98.38 93 ALA A CA 1
ATOM 744 C C . ALA A 1 93 ? 2.853 3.294 -17.797 1.00 98.38 93 ALA A C 1
ATOM 746 O O . ALA A 1 93 ? 3.085 3.101 -18.992 1.00 98.38 93 ALA A O 1
ATOM 747 N N . LEU A 1 94 ? 3.539 4.186 -17.074 1.00 98.38 94 LEU A N 1
ATOM 748 C CA . LEU A 1 94 ? 4.629 4.999 -17.624 1.00 98.38 94 LEU A CA 1
ATOM 749 C C . LEU A 1 94 ? 5.783 4.135 -18.134 1.00 98.38 94 LEU A C 1
ATOM 751 O O . LEU A 1 94 ? 6.284 4.374 -19.234 1.00 98.38 94 LEU A O 1
ATOM 755 N N . ARG A 1 95 ? 6.166 3.102 -17.377 1.00 98.19 95 ARG A N 1
ATOM 756 C CA . ARG A 1 95 ? 7.218 2.167 -17.782 1.00 98.19 95 ARG A CA 1
ATOM 757 C C . ARG A 1 95 ? 6.841 1.404 -19.044 1.00 98.19 95 ARG A C 1
ATOM 759 O O . ARG A 1 95 ? 7.630 1.382 -19.983 1.00 98.19 95 ARG A O 1
ATOM 766 N N . LYS A 1 96 ? 5.619 0.872 -19.113 1.00 98.50 96 LYS A N 1
ATOM 767 C CA . LYS A 1 96 ? 5.118 0.198 -20.318 1.00 98.50 96 LYS A CA 1
ATOM 768 C C . LYS A 1 96 ? 5.150 1.125 -21.539 1.00 98.50 96 LYS A C 1
ATOM 770 O O . LYS A 1 96 ? 5.627 0.737 -22.599 1.00 98.50 96 LYS A O 1
ATOM 775 N N . HIS A 1 97 ? 4.704 2.369 -21.380 1.00 98.19 97 HIS A N 1
ATOM 776 C CA . HIS A 1 97 ? 4.736 3.359 -22.457 1.00 98.19 97 HIS A CA 1
ATOM 777 C C . HIS A 1 97 ? 6.172 3.709 -22.895 1.00 98.19 97 HIS A C 1
ATOM 779 O O . HIS A 1 97 ? 6.437 3.917 -24.079 1.00 98.19 97 HIS A O 1
ATOM 785 N N . ALA A 1 98 ? 7.121 3.776 -21.958 1.00 98.12 98 ALA A N 1
ATOM 786 C CA . ALA A 1 98 ? 8.531 3.984 -22.279 1.00 98.12 98 ALA A CA 1
ATOM 787 C C . ALA A 1 98 ? 9.133 2.791 -23.041 1.00 98.12 98 ALA A C 1
ATOM 789 O O . ALA A 1 98 ? 9.852 3.006 -24.016 1.00 98.12 98 ALA A O 1
ATOM 790 N N . GLU A 1 99 ? 8.807 1.560 -22.640 1.00 98.00 99 GLU A N 1
ATOM 791 C CA . GLU A 1 99 ? 9.219 0.327 -23.325 1.00 98.00 99 GLU A CA 1
ATOM 792 C C . GLU A 1 99 ? 8.676 0.280 -24.763 1.00 98.00 99 GLU A C 1
ATOM 794 O O . GLU A 1 99 ? 9.441 0.070 -25.703 1.00 98.00 99 GLU A O 1
ATOM 799 N N . GLU A 1 100 ? 7.389 0.579 -24.964 1.00 98.12 100 GLU A N 1
ATOM 800 C CA . GLU A 1 100 ? 6.769 0.655 -26.297 1.00 98.12 100 GLU A CA 1
ATOM 801 C C . GLU A 1 100 ? 7.460 1.698 -27.189 1.00 98.12 100 GLU A C 1
ATOM 803 O O . GLU A 1 100 ? 7.777 1.430 -28.349 1.00 98.12 100 GLU A O 1
ATOM 808 N N . ARG A 1 101 ? 7.766 2.880 -26.641 1.00 98.06 101 ARG A N 1
ATOM 809 C CA . ARG A 1 101 ? 8.518 3.915 -27.364 1.00 98.06 101 ARG A CA 1
ATOM 810 C C . ARG A 1 101 ? 9.933 3.482 -27.728 1.00 98.06 101 ARG A C 1
ATOM 812 O O . ARG A 1 101 ? 10.428 3.888 -28.778 1.00 98.06 101 ARG A O 1
ATOM 819 N N . PHE A 1 102 ? 10.597 2.733 -26.853 1.00 97.75 102 PHE A N 1
ATOM 820 C CA . PHE A 1 102 ? 11.960 2.274 -27.091 1.00 97.75 102 PHE A CA 1
ATOM 821 C C . PHE A 1 102 ? 12.013 1.288 -28.259 1.00 97.75 102 PH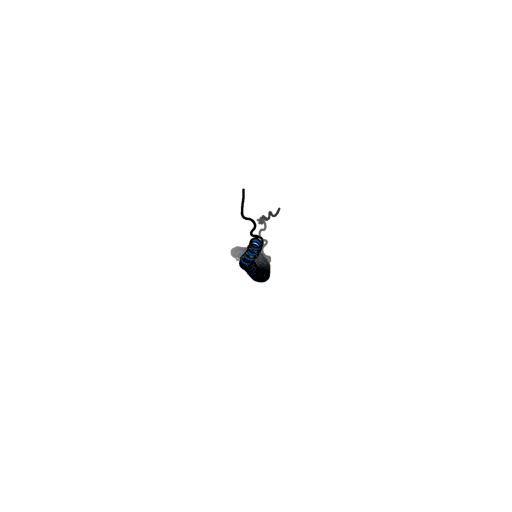E A C 1
ATOM 823 O O . PHE A 1 102 ? 12.850 1.456 -29.139 1.00 97.75 102 PHE A O 1
ATOM 830 N N . ILE A 1 103 ? 11.061 0.352 -28.325 1.00 98.00 103 ILE A N 1
ATOM 831 C CA . ILE A 1 103 ? 10.938 -0.604 -29.437 1.00 98.00 103 ILE A CA 1
ATOM 832 C C . ILE A 1 103 ? 10.772 0.134 -30.772 1.00 98.00 103 ILE A C 1
ATOM 834 O O . ILE A 1 103 ? 11.496 -0.132 -31.725 1.00 98.00 103 ILE A O 1
ATOM 838 N N . VAL A 1 104 ? 9.873 1.123 -30.834 1.00 98.06 104 VAL A N 1
ATOM 839 C CA . VAL A 1 104 ? 9.647 1.907 -32.065 1.00 98.06 104 VAL A CA 1
ATOM 840 C C . VAL A 1 104 ? 10.909 2.661 -32.503 1.00 98.06 104 VAL A C 1
ATOM 842 O O . VAL A 1 104 ? 11.191 2.768 -33.698 1.00 98.06 104 VAL A O 1
ATOM 845 N N . LEU A 1 105 ? 11.671 3.199 -31.548 1.00 98.12 105 LEU A N 1
ATOM 846 C CA . LEU A 1 105 ? 12.930 3.886 -31.838 1.00 98.12 105 LEU A CA 1
ATOM 847 C C . LEU A 1 105 ? 14.011 2.923 -32.338 1.00 98.12 105 LEU A C 1
ATOM 849 O O . LEU A 1 105 ? 14.716 3.263 -33.286 1.00 98.12 105 LEU A O 1
ATOM 853 N N . GLU A 1 106 ? 14.131 1.746 -31.723 1.00 98.31 106 GLU A N 1
ATOM 854 C CA . GLU A 1 106 ? 15.069 0.701 -32.139 1.00 98.31 106 GLU A CA 1
ATOM 855 C C . GLU A 1 106 ? 14.776 0.244 -33.574 1.00 98.31 106 GLU A C 1
ATOM 857 O O . GLU A 1 106 ? 15.672 0.280 -34.417 1.00 98.31 106 GLU A O 1
ATOM 862 N N . ASP A 1 107 ? 13.512 -0.053 -33.891 1.00 98.19 107 ASP A N 1
ATOM 863 C CA . ASP A 1 107 ? 13.082 -0.438 -35.241 1.00 98.19 107 ASP A CA 1
ATOM 864 C C . ASP A 1 107 ? 13.412 0.642 -36.286 1.00 98.19 107 ASP A C 1
ATOM 866 O O . ASP A 1 107 ? 13.914 0.343 -37.376 1.00 98.19 107 ASP A O 1
ATOM 870 N N . SER A 1 108 ? 13.163 1.916 -35.955 1.00 98.00 108 SER A N 1
ATOM 871 C CA . SER A 1 108 ? 13.492 3.049 -36.829 1.00 98.00 108 SER A CA 1
ATOM 872 C C . SER A 1 108 ? 14.999 3.160 -37.066 1.00 98.00 108 SER A C 1
ATOM 874 O O . SER A 1 108 ? 15.439 3.320 -38.206 1.00 98.00 108 SER A O 1
ATOM 876 N N . GLN A 1 109 ? 15.800 3.057 -36.003 1.00 97.94 109 GLN A N 1
ATOM 877 C CA . GLN A 1 109 ? 17.257 3.146 -36.085 1.00 97.94 109 GLN A CA 1
ATOM 878 C C . GLN A 1 109 ? 17.844 1.996 -36.910 1.00 97.94 109 GLN A C 1
ATOM 880 O O . GLN A 1 109 ? 18.746 2.209 -37.725 1.00 97.94 109 GLN A O 1
ATOM 885 N N . ASP A 1 110 ? 17.324 0.783 -36.740 1.00 98.12 110 ASP A N 1
ATOM 886 C CA . ASP A 1 110 ? 17.741 -0.380 -37.516 1.00 98.12 110 ASP A CA 1
ATOM 887 C C . ASP A 1 110 ? 17.383 -0.243 -39.000 1.00 98.12 110 ASP A C 1
ATOM 889 O O . ASP A 1 110 ? 18.168 -0.648 -39.866 1.00 98.12 110 ASP A O 1
ATOM 893 N N . GLY A 1 111 ? 16.233 0.362 -39.311 1.00 98.00 111 GLY A N 1
ATOM 894 C CA . GLY A 1 111 ? 15.857 0.746 -40.672 1.00 98.00 111 GLY A CA 1
ATOM 895 C C . GLY A 1 111 ? 16.865 1.714 -41.295 1.00 98.00 111 GLY A C 1
ATOM 896 O O . GLY A 1 111 ? 17.450 1.417 -42.339 1.00 98.00 111 GLY A O 1
ATOM 897 N N . GLU A 1 112 ? 17.149 2.827 -40.616 1.00 97.62 112 GLU A N 1
ATOM 898 C CA . GLU A 1 112 ? 18.122 3.827 -41.078 1.00 97.62 112 GLU A CA 1
ATOM 899 C C . GLU A 1 112 ? 19.523 3.232 -41.265 1.00 97.62 112 GLU A C 1
ATOM 901 O O . GLU A 1 112 ? 20.203 3.506 -42.258 1.00 97.62 112 GLU A O 1
ATOM 906 N N . LYS A 1 113 ? 19.960 2.372 -40.342 1.00 98.12 113 LYS A N 1
ATOM 907 C CA . LYS A 1 113 ? 21.252 1.684 -40.424 1.00 98.12 113 LYS A CA 1
ATOM 908 C C . LYS A 1 113 ? 21.336 0.784 -41.654 1.00 98.12 113 LYS A C 1
ATOM 910 O O . LYS A 1 113 ? 22.356 0.811 -42.348 1.00 98.12 113 LYS A O 1
ATOM 915 N N . LYS A 1 114 ? 20.286 0.007 -41.944 1.00 98.31 114 LYS A N 1
ATOM 916 C CA . LYS A 1 114 ? 20.214 -0.842 -43.147 1.00 98.31 114 LYS A CA 1
ATOM 917 C C . LYS A 1 114 ? 20.268 0.001 -44.418 1.00 98.31 114 LYS A C 1
ATOM 919 O O . LYS A 1 114 ? 21.043 -0.321 -45.319 1.00 98.31 114 LYS A O 1
ATOM 924 N N . ASP A 1 115 ? 19.531 1.107 -44.463 1.00 98.12 115 ASP A N 1
ATOM 925 C CA . ASP A 1 115 ? 19.530 2.028 -45.603 1.00 98.12 115 ASP A CA 1
ATOM 926 C C . ASP A 1 115 ? 20.905 2.667 -45.831 1.00 98.12 115 ASP A C 1
ATOM 928 O O . ASP A 1 115 ? 21.405 2.711 -46.960 1.00 98.12 115 ASP A O 1
ATOM 932 N N . LEU A 1 116 ? 21.564 3.128 -44.765 1.00 97.75 116 LEU A N 1
ATOM 933 C CA . LEU A 1 116 ? 22.923 3.669 -44.835 1.00 97.75 116 LEU A CA 1
ATOM 934 C C . LEU A 1 116 ? 23.929 2.610 -45.288 1.00 97.75 116 LEU A C 1
ATOM 936 O O . LEU A 1 116 ? 24.785 2.896 -46.128 1.00 97.75 116 LEU A O 1
ATOM 940 N N . GLN A 1 117 ? 23.814 1.380 -44.789 1.00 98.12 117 GLN A N 1
ATOM 941 C CA . GLN A 1 117 ? 24.674 0.276 -45.203 1.00 98.12 117 GLN A CA 1
ATOM 942 C C . GLN A 1 117 ? 24.471 -0.072 -46.685 1.00 98.12 117 GLN A C 1
ATOM 944 O O . GLN A 1 117 ? 25.452 -0.263 -47.406 1.00 98.12 117 GLN A O 1
ATOM 949 N N . ALA A 1 118 ? 23.231 -0.067 -47.180 1.00 98.06 118 ALA A N 1
ATOM 950 C CA . ALA A 1 118 ? 22.934 -0.255 -48.600 1.00 98.06 118 ALA A CA 1
ATOM 951 C C . ALA A 1 118 ? 23.548 0.858 -49.471 1.00 98.06 118 ALA A C 1
ATOM 953 O O . ALA A 1 118 ? 24.149 0.586 -50.519 1.00 98.06 118 ALA A O 1
ATOM 954 N N . ARG A 1 119 ? 23.474 2.116 -49.018 1.00 98.06 119 ARG A N 1
ATOM 955 C CA . ARG A 1 119 ? 24.125 3.256 -49.688 1.00 98.06 119 ARG A CA 1
ATOM 956 C C . ARG A 1 119 ? 25.647 3.122 -49.696 1.00 98.06 119 ARG A C 1
ATOM 958 O O . ARG A 1 119 ? 26.260 3.375 -50.730 1.00 98.06 119 ARG A O 1
ATOM 965 N N . LEU A 1 120 ? 26.254 2.682 -48.591 1.00 98.06 120 LEU A N 1
ATOM 966 C CA . LEU A 1 120 ? 27.697 2.428 -48.507 1.00 98.06 120 LEU A CA 1
ATOM 967 C C . LEU A 1 120 ? 28.148 1.364 -49.506 1.00 98.06 120 LEU A C 1
ATOM 969 O O . LEU A 1 120 ? 29.107 1.599 -50.236 1.00 98.06 120 LEU A O 1
ATOM 973 N N . VAL A 1 121 ? 27.445 0.231 -49.587 1.00 98.12 121 VAL A N 1
ATOM 974 C CA . VAL A 1 121 ? 27.752 -0.831 -50.563 1.00 98.12 121 VAL A CA 1
ATOM 975 C C . VAL A 1 121 ? 27.662 -0.295 -51.993 1.00 98.12 121 VAL A C 1
ATOM 977 O O . VAL A 1 121 ? 28.550 -0.537 -52.813 1.00 98.12 121 VAL A O 1
ATOM 980 N N . THR A 1 122 ? 26.626 0.496 -52.283 1.00 97.75 122 THR A N 1
ATOM 981 C CA . THR A 1 122 ? 26.448 1.129 -53.596 1.00 97.75 122 THR A CA 1
ATOM 982 C C . THR A 1 122 ? 27.617 2.062 -53.923 1.00 97.75 122 THR A C 1
ATOM 984 O O . THR A 1 122 ? 28.225 1.939 -54.988 1.00 97.75 122 THR A O 1
ATOM 987 N N . LEU A 1 123 ? 27.997 2.943 -52.995 1.00 97.38 123 LEU A N 1
ATOM 988 C CA . LEU A 1 123 ? 29.125 3.864 -53.160 1.00 97.38 123 LEU A CA 1
ATOM 989 C C . LEU A 1 123 ? 30.461 3.128 -53.316 1.00 97.38 123 LEU A C 1
ATOM 991 O O . LEU A 1 123 ? 31.236 3.475 -54.201 1.00 97.38 123 LEU A O 1
ATOM 995 N N . GLN A 1 124 ? 30.718 2.083 -52.527 1.00 98.00 124 GLN A N 1
ATOM 996 C CA . GLN A 1 124 ? 31.921 1.251 -52.659 1.00 98.00 124 GLN A CA 1
ATOM 997 C C . GLN A 1 124 ? 32.011 0.600 -54.042 1.00 98.00 124 GLN A C 1
ATOM 999 O O . GLN A 1 124 ? 33.083 0.575 -54.649 1.00 98.00 124 GLN A O 1
ATOM 1004 N N . SER A 1 125 ? 30.885 0.105 -54.566 1.00 97.44 125 SER A N 1
ATOM 1005 C CA . SER A 1 125 ? 30.842 -0.464 -55.915 1.00 97.44 125 SER A CA 1
ATOM 1006 C C . SER A 1 125 ? 31.145 0.587 -56.987 1.00 97.44 125 SER A C 1
ATOM 1008 O O . SER A 1 125 ? 31.919 0.315 -57.905 1.00 97.44 125 SER A O 1
ATOM 1010 N N . LEU A 1 126 ? 30.617 1.807 -56.830 1.00 97.44 126 LEU A N 1
ATOM 1011 C CA . LEU A 1 126 ? 30.855 2.920 -57.744 1.00 97.44 126 LEU A CA 1
ATOM 1012 C C . LEU A 1 126 ? 32.320 3.365 -57.711 1.00 97.44 126 LEU A C 1
ATOM 1014 O O . LEU A 1 126 ? 32.923 3.539 -58.767 1.00 97.44 126 LEU A O 1
ATOM 1018 N N . VAL A 1 127 ? 32.924 3.474 -56.524 1.00 97.50 127 VAL A N 1
ATOM 1019 C CA . VAL A 1 127 ? 34.357 3.773 -56.371 1.00 97.50 127 VAL A CA 1
ATOM 1020 C C . VAL A 1 127 ? 35.199 2.717 -57.082 1.00 97.50 127 VAL A C 1
ATOM 1022 O O . VAL A 1 127 ? 36.016 3.068 -57.929 1.00 97.50 127 VAL A O 1
ATOM 1025 N N . ARG A 1 128 ? 34.939 1.426 -56.842 1.00 96.75 128 ARG A N 1
ATOM 1026 C CA . ARG A 1 128 ? 35.665 0.328 -57.503 1.00 96.75 128 ARG A CA 1
ATOM 1027 C C . ARG A 1 128 ? 35.528 0.370 -59.028 1.00 96.75 128 ARG A C 1
ATOM 1029 O O . ARG A 1 128 ? 36.495 0.121 -59.743 1.00 96.75 128 ARG A O 1
ATOM 1036 N N . GLN A 1 129 ? 34.338 0.682 -59.543 1.00 96.50 129 GLN A N 1
ATOM 1037 C CA . GLN A 1 129 ? 34.127 0.858 -60.982 1.00 96.50 129 GLN A CA 1
ATOM 1038 C C . GLN A 1 129 ? 34.942 2.029 -61.540 1.00 96.50 129 GLN A C 1
ATOM 1040 O O . GLN A 1 129 ? 35.521 1.908 -62.619 1.00 96.50 129 GLN A O 1
ATOM 1045 N N . MET A 1 130 ? 35.002 3.150 -60.822 1.00 94.62 130 MET A N 1
ATOM 1046 C CA . MET A 1 130 ? 35.788 4.315 -61.228 1.00 94.62 130 MET A CA 1
ATOM 1047 C C . MET A 1 130 ? 37.291 4.030 -61.184 1.00 94.62 130 MET A C 1
ATOM 1049 O O . MET A 1 130 ? 37.992 4.379 -62.127 1.00 94.62 130 MET A O 1
ATOM 1053 N N . GLU A 1 131 ? 37.783 3.330 -60.163 1.00 95.69 131 GLU A N 1
ATOM 1054 C CA . GLU A 1 131 ? 39.184 2.898 -60.078 1.00 95.69 131 GLU A CA 1
ATOM 1055 C C . GLU A 1 131 ? 39.587 2.016 -61.264 1.00 95.69 131 GLU A C 1
ATOM 1057 O O . GLU A 1 131 ? 40.648 2.223 -61.849 1.00 95.69 131 GLU A O 1
ATOM 1062 N N . LEU A 1 132 ? 38.739 1.056 -61.652 1.00 95.50 132 LEU A N 1
ATOM 1063 C CA . LEU A 1 132 ? 38.979 0.215 -62.830 1.00 95.50 132 LEU A CA 1
ATOM 1064 C C . LEU A 1 132 ? 39.011 1.038 -64.119 1.00 95.50 132 LEU A C 1
ATOM 1066 O O . LEU A 1 132 ? 39.895 0.832 -64.944 1.00 95.50 132 LEU A O 1
ATOM 1070 N N . LYS A 1 133 ? 38.085 1.991 -64.287 1.00 94.62 133 LYS A N 1
ATOM 1071 C CA . LYS A 1 133 ? 38.101 2.903 -65.441 1.00 94.62 133 LYS A CA 1
ATOM 1072 C C . LYS A 1 133 ? 39.403 3.702 -65.492 1.00 94.62 133 LYS A C 1
ATOM 1074 O O . LYS A 1 133 ? 40.029 3.739 -66.543 1.00 94.62 133 LYS A O 1
ATOM 1079 N N . THR A 1 134 ? 39.836 4.286 -64.374 1.00 92.00 134 THR A N 1
ATOM 1080 C CA . THR A 1 134 ? 41.096 5.044 -64.295 1.00 92.00 134 THR A CA 1
ATOM 1081 C C . THR A 1 134 ? 42.305 4.179 -64.642 1.00 92.00 134 THR A C 1
ATOM 1083 O O . THR A 1 134 ? 43.151 4.625 -65.410 1.00 92.00 134 THR A O 1
ATOM 1086 N N . LYS A 1 135 ? 42.368 2.938 -64.137 1.00 92.50 135 LYS A N 1
ATOM 1087 C CA . LYS A 1 135 ? 43.432 1.983 -64.494 1.00 92.50 135 LYS A CA 1
ATOM 1088 C C . LYS A 1 135 ? 43.433 1.668 -65.986 1.00 92.50 135 LYS A C 1
ATOM 1090 O O . LYS A 1 135 ? 44.463 1.819 -66.618 1.00 92.50 135 LYS A O 1
ATOM 1095 N N . ASN A 1 136 ? 42.275 1.355 -66.568 1.00 91.56 136 ASN A N 1
ATOM 1096 C CA . ASN A 1 136 ? 42.176 1.075 -68.002 1.00 91.56 136 ASN A CA 1
ATOM 1097 C C . ASN A 1 136 ? 42.633 2.263 -68.870 1.00 91.56 136 ASN A C 1
ATOM 1099 O O . ASN A 1 136 ? 43.300 2.056 -69.878 1.00 91.56 136 ASN A O 1
ATOM 1103 N N . TYR A 1 137 ? 42.295 3.503 -68.491 1.00 85.50 137 TYR A N 1
ATOM 1104 C CA . TYR A 1 137 ? 42.782 4.695 -69.199 1.00 85.50 137 TYR A CA 1
ATOM 1105 C C . TYR A 1 137 ? 44.298 4.887 -69.048 1.00 85.50 137 TYR A C 1
ATOM 1107 O O . TYR A 1 137 ? 44.955 5.275 -70.013 1.00 85.50 137 TYR A O 1
ATOM 1115 N N . ALA A 1 138 ? 44.854 4.606 -67.865 1.00 87.50 138 ALA A N 1
ATOM 1116 C CA . ALA A 1 138 ? 46.297 4.642 -67.639 1.00 87.50 138 ALA A CA 1
ATOM 1117 C C . ALA A 1 138 ? 47.020 3.579 -68.487 1.00 87.50 138 ALA A C 1
ATOM 1119 O O . ALA A 1 138 ? 47.929 3.928 -69.238 1.00 87.50 138 ALA A O 1
ATOM 1120 N N . ASP A 1 139 ? 46.549 2.330 -68.465 1.00 86.81 139 ASP A N 1
ATOM 1121 C CA . ASP A 1 139 ? 47.105 1.219 -69.248 1.00 86.81 139 ASP A CA 1
ATOM 1122 C C . ASP A 1 139 ? 47.039 1.501 -70.762 1.00 86.81 139 ASP A C 1
ATOM 1124 O O . ASP A 1 139 ? 47.986 1.220 -71.499 1.00 86.81 139 ASP A O 1
ATOM 1128 N N . GLN A 1 140 ? 45.942 2.109 -71.239 1.00 79.31 140 GLN A N 1
ATOM 1129 C CA . GLN A 1 140 ? 45.806 2.535 -72.636 1.00 79.31 140 GLN A CA 1
ATOM 1130 C C . GLN A 1 140 ? 46.859 3.589 -73.006 1.00 79.31 140 GLN A C 1
ATOM 1132 O O . GLN A 1 140 ? 47.527 3.458 -74.029 1.00 79.31 140 GLN A O 1
ATOM 1137 N N . SER A 1 141 ? 47.064 4.595 -72.151 1.00 73.25 141 SER A N 1
ATOM 1138 C CA . SER A 1 141 ? 48.092 5.617 -72.380 1.00 73.25 141 SER A CA 1
ATOM 1139 C C . SER A 1 141 ? 49.523 5.064 -72.334 1.00 73.25 141 SER A C 1
ATOM 1141 O O . SER A 1 141 ? 50.384 5.538 -73.074 1.00 73.25 141 SER A O 1
ATOM 1143 N N . GLU A 1 142 ? 49.778 4.034 -71.522 1.00 73.12 142 GLU A N 1
ATOM 1144 C CA . GLU A 1 142 ? 51.074 3.352 -71.451 1.00 73.12 142 GLU A CA 1
ATOM 1145 C C . GLU A 1 142 ? 51.346 2.507 -72.705 1.00 73.12 142 GLU A C 1
ATOM 1147 O O . GLU A 1 142 ? 52.458 2.534 -73.229 1.00 73.12 142 GLU A O 1
ATOM 1152 N N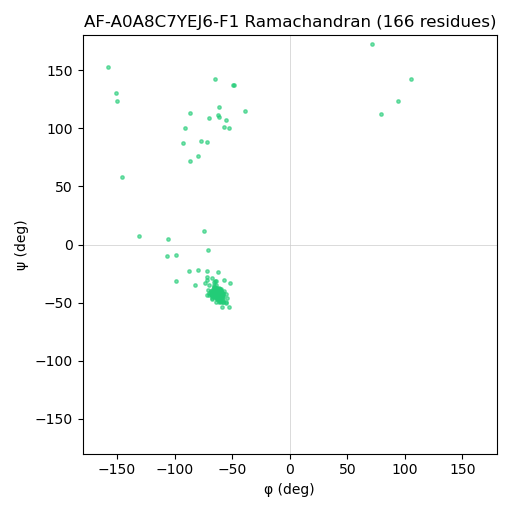 . CYS A 1 143 ? 50.332 1.821 -73.246 1.00 64.81 143 CYS A N 1
ATOM 1153 C CA . CYS A 1 143 ? 50.450 1.061 -74.497 1.00 64.81 143 CYS A CA 1
ATOM 1154 C C . CYS A 1 143 ? 50.602 1.959 -75.738 1.00 64.81 143 CYS A C 1
ATOM 1156 O O . CYS A 1 143 ? 51.325 1.603 -76.672 1.00 64.81 143 CYS A O 1
ATOM 1158 N N . ASP A 1 144 ? 49.956 3.128 -75.746 1.00 60.38 144 ASP A N 1
ATOM 1159 C CA . ASP A 1 144 ? 50.042 4.099 -76.845 1.00 60.38 144 ASP A CA 1
ATOM 1160 C C . ASP A 1 144 ? 51.334 4.942 -76.787 1.00 60.38 144 ASP A C 1
ATOM 1162 O O . ASP A 1 144 ? 51.805 5.445 -77.812 1.00 60.38 144 ASP A O 1
ATOM 1166 N N . GLY A 1 145 ? 51.965 5.049 -75.612 1.00 62.00 145 GLY A N 1
ATOM 1167 C CA . GLY A 1 145 ? 53.230 5.753 -75.375 1.00 62.00 145 GLY A CA 1
ATOM 1168 C C . GLY A 1 145 ? 54.390 5.354 -76.303 1.00 62.00 145 GLY A C 1
ATOM 1169 O O . GLY A 1 145 ? 54.953 6.237 -76.958 1.00 62.00 145 GLY A O 1
ATOM 1170 N N . PRO A 1 146 ? 54.765 4.064 -76.429 1.00 61.00 146 PRO A N 1
ATOM 1171 C CA . PRO A 1 146 ? 55.846 3.643 -77.320 1.00 61.00 146 PRO A CA 1
ATOM 1172 C C . PRO A 1 146 ? 55.505 3.830 -78.803 1.00 61.00 146 PRO A C 1
ATOM 1174 O O . PRO A 1 146 ? 56.411 4.090 -79.595 1.00 61.00 146 PRO A O 1
ATOM 1177 N N . GLN A 1 147 ? 54.226 3.764 -79.190 1.00 57.75 147 GLN A N 1
ATOM 1178 C CA . GLN A 1 147 ? 53.798 4.053 -80.563 1.00 57.75 147 GLN A CA 1
ATOM 1179 C C . GLN A 1 147 ? 53.940 5.543 -80.888 1.00 57.75 147 GLN A C 1
ATOM 1181 O O . GLN A 1 147 ? 54.486 5.890 -81.935 1.00 57.75 147 GLN A O 1
ATOM 1186 N N . LEU A 1 148 ? 53.540 6.431 -79.974 1.00 59.97 148 LEU A N 1
ATOM 1187 C CA . LEU A 1 148 ? 53.712 7.875 -80.141 1.00 59.97 148 LEU A CA 1
ATOM 1188 C C . LEU A 1 148 ? 55.197 8.268 -80.159 1.00 59.97 148 LEU A C 1
ATOM 1190 O O . LEU A 1 148 ? 55.604 9.101 -80.971 1.00 59.97 148 LEU A O 1
ATOM 1194 N N . PHE A 1 149 ? 56.026 7.630 -79.325 1.00 65.06 149 PHE A N 1
ATOM 1195 C CA . PHE A 1 149 ? 57.478 7.834 -79.318 1.00 65.06 149 PHE A CA 1
ATOM 1196 C C . PHE A 1 149 ? 58.128 7.348 -80.619 1.00 65.06 149 PHE A C 1
ATOM 1198 O O . PHE A 1 149 ? 58.950 8.065 -81.182 1.00 65.06 149 PHE A O 1
ATOM 1205 N N . MET A 1 150 ? 57.722 6.184 -81.141 1.00 65.38 150 MET A N 1
ATOM 1206 C CA . MET A 1 150 ? 58.162 5.674 -82.447 1.00 65.38 150 MET A CA 1
ATOM 1207 C C . MET A 1 150 ? 57.761 6.605 -83.592 1.00 65.38 150 MET A C 1
ATOM 1209 O O . MET A 1 150 ? 58.606 6.944 -84.412 1.00 65.38 150 MET A O 1
ATOM 1213 N N . VAL A 1 151 ? 56.511 7.075 -83.639 1.00 66.25 151 VAL A N 1
ATOM 1214 C CA . VAL A 1 151 ? 56.048 8.018 -84.674 1.00 66.25 151 VAL A CA 1
ATOM 1215 C C . VAL A 1 151 ? 56.828 9.330 -84.601 1.00 66.25 151 VAL A C 1
ATOM 1217 O O . VAL A 1 151 ? 57.272 9.841 -85.629 1.00 66.25 151 VAL A O 1
ATOM 1220 N N . THR A 1 152 ? 57.071 9.847 -83.395 1.00 67.44 152 THR A N 1
ATOM 1221 C CA . THR A 1 152 ? 57.857 11.075 -83.194 1.00 67.44 152 THR A CA 1
ATOM 1222 C C . THR A 1 152 ? 59.321 10.874 -83.594 1.00 67.44 152 THR A C 1
ATOM 1224 O O . THR A 1 152 ? 59.892 11.724 -84.271 1.00 67.44 152 THR A O 1
ATOM 1227 N N . PHE A 1 153 ? 59.917 9.730 -83.251 1.00 71.00 153 PHE A N 1
ATOM 1228 C CA . PHE A 1 153 ? 61.296 9.377 -83.592 1.00 71.00 153 PHE A CA 1
ATOM 1229 C C . PHE A 1 153 ? 61.488 9.166 -85.099 1.00 71.00 153 PHE A C 1
ATOM 1231 O O . PHE A 1 153 ? 62.430 9.706 -85.668 1.00 71.00 153 PHE A O 1
ATOM 1238 N N . VAL A 1 154 ? 60.569 8.460 -85.766 1.00 69.19 154 VAL A N 1
ATOM 1239 C CA . VAL A 1 154 ? 60.570 8.274 -87.228 1.00 69.19 154 VAL A CA 1
ATOM 1240 C C . VAL A 1 154 ? 60.370 9.608 -87.952 1.00 69.19 154 VAL A C 1
ATOM 1242 O O . VAL A 1 154 ? 61.035 9.861 -88.953 1.00 69.19 154 VAL A O 1
ATOM 1245 N N . THR A 1 155 ? 59.525 10.498 -87.425 1.00 68.88 155 THR A N 1
ATOM 1246 C CA . THR A 1 155 ? 59.329 11.846 -87.989 1.00 68.88 155 THR A CA 1
ATOM 1247 C C . THR A 1 155 ? 60.571 12.728 -87.805 1.00 68.88 155 THR A C 1
ATOM 1249 O O . THR A 1 155 ? 60.948 13.438 -88.733 1.00 68.88 155 THR A O 1
ATOM 1252 N N . LEU A 1 156 ? 61.253 12.656 -86.652 1.00 65.62 156 LEU A N 1
ATOM 1253 C CA . LEU A 1 156 ? 62.508 13.385 -86.413 1.00 65.62 156 LEU A CA 1
ATOM 1254 C C . LEU A 1 156 ? 63.670 12.854 -87.268 1.00 65.62 156 LEU A C 1
ATOM 1256 O O . LEU A 1 156 ? 64.458 13.642 -87.783 1.00 65.62 156 LEU A O 1
ATOM 1260 N N . LEU A 1 157 ? 63.777 11.534 -87.438 1.00 65.56 157 LEU A N 1
ATOM 1261 C CA . LEU A 1 157 ? 64.803 10.908 -88.281 1.00 65.56 157 LEU A CA 1
ATOM 1262 C C . LEU A 1 157 ? 64.558 11.126 -89.775 1.00 65.56 157 LEU A C 1
ATOM 1264 O O . LEU A 1 157 ? 65.518 11.249 -90.526 1.00 65.56 157 LEU A O 1
ATOM 1268 N N . GLY A 1 158 ? 63.299 11.237 -90.202 1.00 60.84 158 GLY A N 1
ATOM 1269 C CA . GLY A 1 158 ? 62.936 11.612 -91.572 1.00 60.84 158 GLY A CA 1
ATOM 1270 C C . GLY A 1 158 ? 63.221 13.078 -91.928 1.00 60.8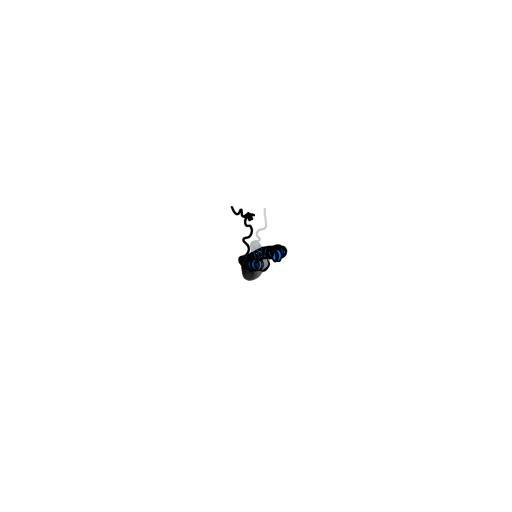4 158 GLY A C 1
ATOM 1271 O O . GLY A 1 158 ? 63.026 13.460 -93.078 1.00 60.84 158 GLY A O 1
ATOM 1272 N N . HIS A 1 159 ? 63.666 13.899 -90.969 1.00 59.78 159 HIS A N 1
ATOM 1273 C CA . HIS A 1 159 ? 64.061 15.298 -91.176 1.00 59.78 159 HIS A CA 1
ATOM 1274 C C . HIS A 1 159 ? 65.581 15.535 -91.136 1.00 59.78 159 HIS A C 1
ATOM 1276 O O . HIS A 1 159 ? 66.014 16.682 -91.241 1.00 59.78 159 HIS A O 1
ATOM 1282 N N . LEU A 1 160 ? 66.403 14.482 -91.022 1.00 54.44 160 LEU A N 1
ATOM 1283 C CA . LEU A 1 160 ? 67.852 14.579 -91.232 1.00 54.44 160 LEU A CA 1
ATOM 1284 C C . LEU A 1 160 ? 68.194 14.252 -92.696 1.00 54.44 160 LEU A C 1
ATOM 1286 O O . LEU A 1 160 ? 68.490 13.109 -93.040 1.00 54.44 160 LEU A O 1
ATOM 1290 N N . ASP A 1 161 ? 68.162 15.272 -93.555 1.00 51.94 161 ASP A N 1
ATOM 1291 C CA . ASP A 1 161 ? 68.814 15.220 -94.869 1.00 51.94 161 ASP A CA 1
ATOM 1292 C C . ASP A 1 161 ? 70.349 15.108 -94.707 1.00 51.94 161 ASP A C 1
ATOM 1294 O O . ASP A 1 161 ? 70.924 15.753 -93.823 1.00 51.94 161 ASP A O 1
ATOM 1298 N N . PRO A 1 162 ? 71.054 14.336 -95.559 1.00 57.12 162 PRO A N 1
ATOM 1299 C CA . PRO A 1 162 ? 72.507 14.241 -95.537 1.00 57.12 162 PRO A CA 1
ATOM 1300 C C . PRO A 1 162 ? 73.134 15.290 -96.469 1.00 57.12 162 PRO A C 1
ATOM 1302 O O . PRO A 1 162 ? 73.218 15.067 -97.671 1.00 57.12 162 PRO A O 1
ATOM 1305 N N . LEU A 1 163 ? 73.611 16.410 -95.926 1.00 45.97 163 LEU A N 1
ATOM 1306 C CA . LEU A 1 163 ? 74.468 17.408 -96.594 1.00 45.97 163 LEU A CA 1
ATOM 1307 C C . LEU A 1 163 ? 75.337 18.047 -95.489 1.00 45.97 163 LEU A C 1
ATOM 1309 O O . LEU A 1 163 ? 74.810 18.434 -94.456 1.00 45.97 163 LEU A O 1
ATOM 1313 N N . ASP A 1 164 ? 76.655 18.187 -95.563 1.00 45.03 164 ASP A N 1
ATOM 1314 C CA . ASP A 1 164 ? 77.578 18.110 -96.683 1.00 45.03 164 ASP A CA 1
ATOM 1315 C C . ASP A 1 164 ? 78.988 17.799 -96.146 1.00 45.03 164 ASP A C 1
ATOM 1317 O O . ASP A 1 164 ? 79.347 18.107 -95.006 1.00 45.03 164 ASP A O 1
ATOM 1321 N N . SER A 1 165 ? 79.777 17.156 -96.991 1.00 46.25 165 SER A N 1
ATOM 1322 C CA . SER A 1 165 ? 81.158 16.777 -96.769 1.00 46.25 165 SER A CA 1
ATOM 1323 C C . SER A 1 165 ? 82.084 17.933 -97.167 1.00 46.25 165 SER A C 1
ATOM 1325 O O . SER A 1 165 ? 82.290 18.160 -98.350 1.00 46.25 165 SER A O 1
ATOM 1327 N N . GLY A 1 166 ? 82.776 18.537 -96.197 1.00 44.06 166 GLY A N 1
ATOM 1328 C CA . GLY A 1 166 ? 84.193 18.890 -96.364 1.00 44.06 166 GLY A CA 1
ATOM 1329 C C . GLY A 1 166 ? 84.609 20.355 -96.596 1.00 44.06 166 GLY A C 1
ATOM 1330 O O . GLY A 1 166 ? 84.051 21.072 -97.417 1.00 44.06 166 GLY A O 1
ATOM 1331 N N . VAL A 1 167 ? 85.762 20.654 -95.969 1.00 42.34 167 VAL A N 1
ATOM 1332 C CA . VAL A 1 167 ? 86.766 21.713 -96.241 1.00 42.34 167 VAL A CA 1
ATOM 1333 C C . VAL A 1 167 ? 86.365 23.105 -95.710 1.00 42.34 167 VAL A C 1
ATOM 1335 O O . VAL A 1 167 ? 85.392 23.688 -96.167 1.00 42.34 167 VAL A O 1
ATOM 1338 N N . ILE A 1 168 ? 87.025 23.692 -94.701 1.00 39.47 168 ILE A N 1
ATOM 1339 C CA . ILE A 1 168 ? 88.468 23.973 -94.506 1.00 39.47 168 ILE A CA 1
ATOM 1340 C C . ILE A 1 168 ? 88.903 23.663 -93.068 1.00 39.47 168 ILE A C 1
ATOM 1342 O O . ILE A 1 168 ? 88.157 24.038 -92.137 1.00 39.47 168 ILE A O 1
#

Secondary structure (DSSP, 8-state):
------------TT------HHHHHHHHHHHHHHHHHHHHH-GGGTTTHHHHHHHHHHHHHHHHHHHHHHHHHHHHHHHHHHHHHHHHHHHHHHHHHHHHHHHHHHHHHHHHHHHHHHHHHHHHHHHHHHHHHHHHHHHHHHHHHHHHHHHHHHHHHTT---------

Foldseek 3Di:
DDDDDPPPPPPPPPCPDPQDPVLVVVVVVVVVVLVVCCVPPNNVVCVVVVVVSVVVSVVVSVVVVVVVVVVVVVVVVVVVVVVVVVVVVVVVVVVVVVVVVVVVVVVVVVVVVVVVVVVVVVVVVVVVVVVVVVVVVVVVCVVCVVVVVVVVVVVVVVPDDDDDDDDD

Solvent-accessible surface area (backbone atoms only — not comparable to full-atom values): 9784 Å² total; per-residue (Å²): 136,88,76,93,78,84,78,70,82,74,78,67,93,74,70,73,72,76,66,45,71,69,54,48,54,48,49,55,54,51,51,55,52,49,52,59,44,32,77,76,64,43,63,79,76,46,64,77,51,50,62,55,52,51,52,51,52,52,52,50,42,53,53,50,53,53,50,52,52,50,51,52,52,52,51,53,54,49,53,53,48,55,52,52,51,55,51,49,54,52,51,51,50,52,49,50,54,51,52,57,51,48,52,56,49,50,55,52,50,54,49,54,50,51,54,52,49,54,50,48,54,52,50,52,53,50,51,53,53,50,53,51,51,53,47,53,56,50,54,50,54,58,65,46,43,62,55,53,49,48,55,52,48,54,57,56,58,73,66,64,76,94,80,82,89,80,89,133

Sequence (168 aa):
MELDDAVLYQDDPGSSAVMSERVSGLASSIYREFERLIEKYDEDVVKELMPLVVAVLENLDSVLAVNQEHEVELELLKEDNEQLVTQYEREKALRKHAEERFIVLEDSQDGEKKDLQARLVTLQSLVRQMELKTKNYADQSECDGPQLFMVTFVTLLGHLDPLDSGVI

Organism: NCBI:txid183150